Protein A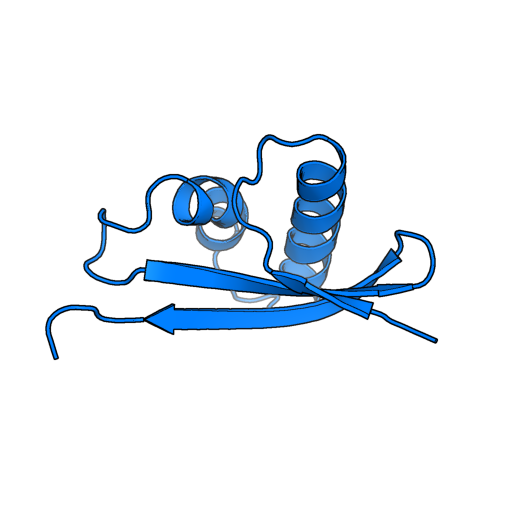F-A0A955WW10-F1 (afdb_monomer_lite)

Radius of gyration: 12.49 Å; chains: 1; bounding box: 31×23×33 Å

Foldseek 3Di:
DKDKDKQQACPPPLNVLQLVLVLVVCCVVCVPDDNVVSVCVNVCSVPVPPPQWNWIKMFIDDPSHTPDIDIDTHRPPD

Structure (mmCIF, N/CA/C/O backbone):
data_AF-A0A955WW10-F1
#
_entry.id   AF-A0A955WW10-F1
#
loop_
_atom_site.group_PDB
_atom_site.id
_atom_site.type_symbol
_atom_site.label_atom_id
_atom_site.label_alt_id
_atom_site.label_comp_id
_atom_site.label_asym_id
_atom_site.label_entity_id
_atom_site.label_seq_id
_atom_site.pdbx_PDB_ins_code
_atom_site.Cartn_x
_ato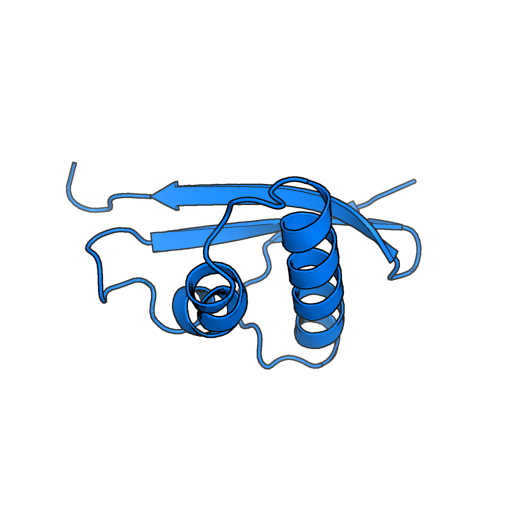m_site.Cartn_y
_atom_site.Cartn_z
_atom_site.occupancy
_atom_site.B_iso_or_equiv
_atom_site.auth_seq_id
_atom_site.auth_comp_id
_atom_site.auth_asym_id
_atom_site.auth_atom_id
_atom_site.pdbx_PDB_model_num
ATOM 1 N N . MET A 1 1 ? 16.353 -12.256 -6.355 1.00 86.50 1 MET A N 1
ATOM 2 C CA . MET A 1 1 ? 16.203 -11.825 -4.954 1.00 86.50 1 MET A CA 1
ATOM 3 C C . MET A 1 1 ? 15.248 -10.646 -4.914 1.00 86.50 1 MET A C 1
ATOM 5 O O . MET A 1 1 ? 15.386 -9.762 -5.756 1.00 86.50 1 MET A O 1
ATOM 9 N N . PHE A 1 2 ? 14.264 -10.677 -4.022 1.00 91.25 2 PHE A N 1
ATOM 10 C CA . PHE A 1 2 ? 13.360 -9.557 -3.762 1.00 91.25 2 PHE A CA 1
ATOM 11 C C . PHE A 1 2 ? 13.608 -9.043 -2.341 1.00 91.25 2 PHE A C 1
ATOM 13 O O . PHE A 1 2 ? 14.129 -9.780 -1.504 1.00 91.25 2 PHE A O 1
ATOM 20 N N . ARG A 1 3 ? 13.281 -7.778 -2.083 1.00 92.00 3 ARG A N 1
ATOM 21 C CA . ARG A 1 3 ? 13.400 -7.147 -0.765 1.00 92.00 3 ARG A CA 1
ATOM 22 C C . ARG A 1 3 ? 12.017 -6.749 -0.283 1.00 92.00 3 ARG A C 1
ATOM 24 O O . ARG A 1 3 ? 11.300 -6.080 -1.018 1.00 92.00 3 ARG A O 1
ATOM 31 N N . ILE A 1 4 ? 11.677 -7.105 0.951 1.00 94.12 4 ILE A N 1
ATOM 32 C CA . ILE A 1 4 ? 10.503 -6.555 1.630 1.00 94.12 4 ILE A CA 1
ATOM 33 C C . ILE A 1 4 ? 10.942 -5.300 2.377 1.00 94.12 4 ILE A C 1
ATOM 35 O O . ILE A 1 4 ? 11.942 -5.320 3.096 1.00 94.12 4 ILE A O 1
ATOM 39 N N . ARG A 1 5 ? 10.218 -4.199 2.200 1.00 91.44 5 ARG A N 1
ATOM 40 C CA . ARG A 1 5 ? 10.444 -2.960 2.949 1.00 91.44 5 ARG A CA 1
ATOM 41 C C . ARG A 1 5 ? 9.122 -2.327 3.346 1.00 91.44 5 ARG A C 1
ATOM 43 O O . ARG A 1 5 ? 8.139 -2.424 2.616 1.00 91.44 5 ARG A O 1
ATOM 50 N N . ARG A 1 6 ? 9.128 -1.627 4.474 1.00 90.06 6 ARG A N 1
ATOM 51 C CA . ARG A 1 6 ? 8.010 -0.779 4.885 1.00 90.06 6 ARG A CA 1
ATOM 52 C C . ARG A 1 6 ? 8.066 0.554 4.134 1.00 90.06 6 ARG A C 1
ATOM 54 O O . ARG A 1 6 ? 9.131 1.160 4.021 1.00 90.06 6 ARG A O 1
ATOM 61 N N . VAL A 1 7 ? 6.923 1.025 3.657 1.00 88.06 7 VAL A N 1
ATOM 62 C CA . VAL A 1 7 ? 6.726 2.371 3.109 1.00 88.06 7 VAL A CA 1
ATOM 6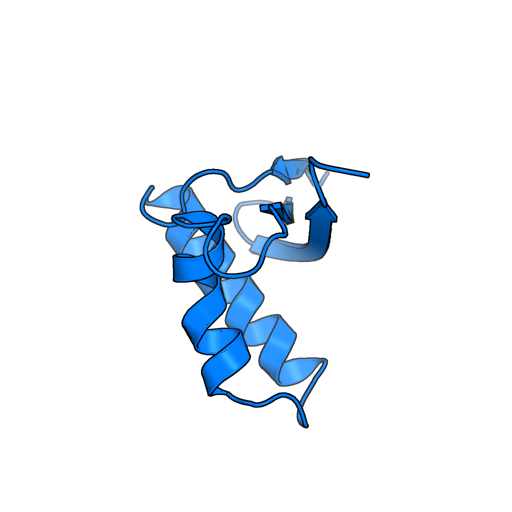3 C C . VAL A 1 7 ? 6.287 3.268 4.265 1.00 88.06 7 VAL A C 1
ATOM 65 O O . VAL A 1 7 ? 5.243 3.024 4.859 1.00 88.06 7 VAL A O 1
ATOM 68 N N . HIS A 1 8 ? 7.130 4.231 4.650 1.00 74.81 8 HIS A N 1
ATOM 69 C CA . HIS A 1 8 ? 6.839 5.149 5.762 1.00 74.81 8 HIS A CA 1
ATOM 70 C C . HIS A 1 8 ? 6.081 6.376 5.250 1.00 74.81 8 HIS A C 1
ATOM 72 O O . HIS A 1 8 ? 4.915 6.549 5.565 1.00 74.81 8 HIS A O 1
ATOM 78 N N . GLU A 1 9 ? 6.708 7.168 4.380 1.00 74.75 9 GLU A N 1
ATOM 79 C CA . GLU A 1 9 ? 6.099 8.366 3.797 1.00 74.75 9 GLU A CA 1
ATOM 80 C C . GLU A 1 9 ? 5.909 8.189 2.293 1.00 74.75 9 GLU A C 1
ATOM 82 O O . GLU A 1 9 ? 6.878 7.977 1.557 1.00 74.75 9 GLU A O 1
ATOM 87 N N . ALA A 1 10 ? 4.674 8.306 1.807 1.00 72.12 10 ALA A N 1
ATOM 88 C CA . ALA A 1 10 ? 4.362 8.152 0.383 1.00 72.12 10 ALA A CA 1
ATOM 89 C C . ALA A 1 10 ? 4.985 9.248 -0.514 1.00 72.12 10 ALA A C 1
ATOM 91 O O . ALA A 1 10 ? 5.048 9.082 -1.729 1.00 72.12 10 ALA A O 1
ATOM 92 N N . GLN A 1 11 ? 5.453 10.355 0.073 1.00 72.44 11 GLN A N 1
ATOM 93 C CA . GLN A 1 11 ? 5.965 11.536 -0.636 1.00 72.44 11 GLN A CA 1
ATOM 94 C C . GLN A 1 11 ? 7.414 11.382 -1.124 1.00 72.44 11 GLN A C 1
ATOM 96 O O . GLN A 1 11 ? 7.816 12.049 -2.077 1.00 72.44 11 GLN A O 1
ATOM 101 N N . LEU A 1 12 ? 8.204 10.487 -0.518 1.00 78.88 12 LEU A N 1
ATOM 102 C CA . LEU A 1 12 ? 9.566 10.207 -0.977 1.00 78.88 12 LEU A CA 1
ATOM 103 C C . LEU A 1 12 ? 9.522 9.585 -2.381 1.00 78.88 12 LEU A C 1
ATOM 105 O O . LEU A 1 12 ? 8.748 8.660 -2.621 1.00 78.88 12 LEU A O 1
ATOM 109 N N . ALA A 1 13 ? 10.376 10.038 -3.303 1.00 74.69 13 ALA A N 1
ATOM 110 C CA . ALA A 1 13 ? 10.305 9.655 -4.721 1.00 74.69 13 ALA A CA 1
ATOM 111 C C . ALA A 1 13 ? 10.276 8.128 -4.961 1.00 74.69 13 ALA A C 1
ATOM 113 O O . ALA A 1 13 ? 9.468 7.634 -5.747 1.00 74.69 13 ALA A O 1
ATOM 114 N N . GLY A 1 14 ? 11.095 7.359 -4.230 1.00 77.38 14 GLY A N 1
ATOM 115 C CA . GLY A 1 14 ? 11.098 5.891 -4.309 1.00 77.38 14 GLY A CA 1
ATOM 116 C C . GLY A 1 14 ? 9.864 5.218 -3.689 1.00 77.38 14 GLY A C 1
ATOM 117 O O . GLY A 1 14 ? 9.526 4.091 -4.041 1.00 77.38 14 GLY A O 1
ATOM 118 N N . ASN A 1 15 ? 9.165 5.898 -2.782 1.00 84.81 15 ASN A N 1
ATOM 119 C CA . ASN A 1 15 ? 7.922 5.415 -2.184 1.00 84.81 15 ASN A CA 1
ATOM 120 C C . ASN A 1 15 ? 6.722 5.730 -3.070 1.00 84.81 15 ASN A C 1
ATOM 122 O O . ASN A 1 15 ? 5.862 4.870 -3.215 1.00 84.81 15 ASN A O 1
ATOM 126 N N . ARG A 1 16 ? 6.698 6.900 -3.716 1.00 87.12 16 ARG A N 1
ATOM 127 C CA . ARG A 1 16 ? 5.618 7.300 -4.623 1.00 87.12 16 ARG A CA 1
ATOM 128 C C . ARG A 1 16 ? 5.399 6.281 -5.739 1.00 87.12 16 ARG A C 1
ATOM 130 O O . ARG A 1 16 ? 4.286 5.799 -5.902 1.00 87.12 16 ARG A O 1
ATOM 137 N N . SER A 1 17 ? 6.471 5.875 -6.427 1.00 90.12 17 SER A N 1
ATOM 138 C CA . SER A 1 17 ? 6.374 4.863 -7.490 1.00 90.12 17 SER A CA 1
ATOM 139 C C . SER A 1 17 ? 5.890 3.504 -6.970 1.00 90.12 17 SER A C 1
ATOM 141 O O . SER A 1 17 ? 5.123 2.817 -7.642 1.00 90.12 17 SER A O 1
ATOM 143 N N . ALA A 1 18 ? 6.301 3.113 -5.761 1.00 91.38 18 ALA A N 1
ATOM 144 C CA . ALA A 1 18 ? 5.836 1.871 -5.154 1.00 91.38 18 ALA A CA 1
ATOM 145 C C . ALA A 1 18 ? 4.345 1.947 -4.788 1.00 91.38 18 ALA A C 1
ATOM 147 O O . ALA A 1 18 ? 3.608 0.995 -5.019 1.00 91.38 18 ALA A O 1
ATOM 148 N N . VAL A 1 19 ? 3.886 3.087 -4.266 1.00 91.50 19 VAL A N 1
ATOM 149 C CA . VAL A 1 19 ? 2.478 3.322 -3.920 1.00 91.50 19 VAL A CA 1
ATOM 150 C C . VAL A 1 19 ? 1.595 3.337 -5.170 1.00 91.50 19 VAL A C 1
ATOM 152 O O . VAL A 1 19 ? 0.540 2.713 -5.156 1.00 91.50 19 VAL A O 1
ATOM 155 N N . GLU A 1 20 ? 2.036 3.953 -6.268 1.00 92.31 20 GLU A N 1
ATOM 156 C CA . GLU A 1 20 ? 1.324 3.923 -7.556 1.00 92.31 20 GLU A CA 1
ATOM 157 C C . GLU A 1 20 ? 1.159 2.483 -8.079 1.00 92.31 20 GLU A C 1
ATOM 159 O O . GLU A 1 20 ? 0.063 2.085 -8.482 1.00 92.31 20 GLU A O 1
ATOM 164 N N . GLN A 1 21 ? 2.217 1.665 -8.004 1.00 94.06 21 GLN A N 1
ATOM 165 C CA . GLN A 1 21 ? 2.160 0.242 -8.369 1.00 94.06 21 GLN A CA 1
ATOM 166 C C . GLN A 1 21 ? 1.223 -0.554 -7.449 1.00 94.06 21 GLN A C 1
ATOM 168 O O . GLN A 1 21 ? 0.471 -1.407 -7.919 1.00 94.06 21 GLN A O 1
ATOM 173 N N . VAL A 1 22 ? 1.225 -0.260 -6.145 1.00 93.00 22 VAL A N 1
ATOM 174 C CA . VAL A 1 22 ? 0.295 -0.867 -5.183 1.00 93.00 22 VAL A CA 1
ATOM 175 C C . VAL A 1 22 ? -1.151 -0.496 -5.508 1.00 93.00 22 VAL A C 1
ATOM 177 O O . VAL A 1 22 ? -2.004 -1.377 -5.521 1.00 93.00 22 VAL A O 1
ATOM 180 N N . GLN A 1 23 ? -1.446 0.768 -5.819 1.00 92.69 23 GLN A N 1
ATOM 181 C CA . GLN A 1 23 ? -2.796 1.190 -6.204 1.00 92.69 23 GLN A CA 1
ATOM 182 C C . GLN A 1 23 ? -3.277 0.466 -7.466 1.00 92.69 23 GLN A C 1
ATOM 184 O O . GLN A 1 23 ? -4.434 0.057 -7.528 1.00 92.69 23 GLN A O 1
ATOM 189 N N . ALA A 1 24 ? -2.402 0.271 -8.458 1.00 93.88 24 ALA A N 1
ATOM 190 C CA . ALA A 1 24 ? -2.723 -0.517 -9.646 1.00 93.88 24 ALA A CA 1
ATOM 191 C C . ALA A 1 24 ? -3.049 -1.980 -9.294 1.00 93.88 24 ALA A C 1
ATOM 193 O O . ALA A 1 24 ? -4.102 -2.474 -9.690 1.00 93.88 24 ALA A O 1
ATOM 194 N N . MET A 1 25 ? -2.214 -2.633 -8.476 1.00 93.25 25 MET A N 1
ATOM 195 C CA . MET A 1 25 ? -2.464 -4.005 -8.010 1.00 93.25 25 MET A CA 1
ATOM 196 C C . MET A 1 25 ? -3.762 -4.134 -7.216 1.00 93.25 25 MET A C 1
ATOM 198 O O . MET A 1 25 ? -4.508 -5.084 -7.416 1.00 93.25 25 MET A O 1
ATOM 202 N N . LEU A 1 26 ? -4.063 -3.184 -6.328 1.00 90.81 26 LEU A N 1
ATOM 203 C CA . LEU A 1 26 ? -5.299 -3.210 -5.548 1.00 90.81 26 LEU A CA 1
ATOM 204 C C . LEU A 1 26 ? -6.540 -3.108 -6.440 1.00 90.81 26 LEU A C 1
ATOM 206 O O . LEU A 1 26 ? -7.519 -3.796 -6.171 1.00 90.81 26 LEU A O 1
ATOM 210 N N . ARG A 1 27 ? -6.500 -2.304 -7.513 1.00 92.12 27 ARG A N 1
ATOM 211 C CA . ARG A 1 27 ? -7.609 -2.210 -8.482 1.00 92.12 27 ARG A CA 1
ATOM 212 C C . ARG A 1 27 ? -7.803 -3.506 -9.270 1.00 92.12 27 ARG A C 1
ATOM 214 O O . ARG A 1 27 ? -8.934 -3.844 -9.595 1.00 92.12 27 ARG A O 1
ATOM 221 N N . GLU A 1 28 ? -6.718 -4.215 -9.569 1.00 92.19 28 GLU A N 1
ATOM 222 C CA . GLU A 1 28 ? -6.760 -5.496 -10.280 1.00 92.19 28 GLU A CA 1
ATOM 223 C C . GLU A 1 28 ? -7.259 -6.637 -9.380 1.00 92.19 28 GLU A C 1
ATOM 225 O O . GLU A 1 28 ? -8.140 -7.398 -9.772 1.00 92.19 28 GLU A O 1
ATOM 230 N N . VAL A 1 29 ? -6.732 -6.735 -8.155 1.00 90.50 29 VAL A N 1
ATOM 231 C CA . VAL A 1 29 ? -7.061 -7.807 -7.198 1.00 90.50 29 VAL A CA 1
ATOM 232 C C . VAL A 1 29 ? -8.438 -7.601 -6.562 1.00 90.50 29 VAL A C 1
ATOM 234 O O . VAL A 1 29 ? -9.151 -8.572 -6.311 1.00 90.50 29 VAL A O 1
ATOM 237 N N . PHE A 1 30 ? -8.836 -6.350 -6.320 1.00 88.94 30 PHE A N 1
ATOM 238 C CA . PHE A 1 30 ? -10.120 -5.992 -5.717 1.00 88.94 30 PHE A CA 1
ATOM 239 C C . PHE A 1 30 ? -10.948 -5.108 -6.661 1.00 88.94 30 PHE A C 1
ATOM 241 O O . PHE A 1 30 ? -11.172 -3.932 -6.371 1.00 88.94 30 PHE A O 1
ATOM 248 N N . PRO A 1 31 ? -11.480 -5.659 -7.766 1.00 88.06 31 PRO A N 1
ATOM 249 C CA . PRO A 1 31 ? -12.229 -4.880 -8.756 1.00 88.06 31 PRO A CA 1
ATOM 250 C C . PRO A 1 31 ? -13.522 -4.258 -8.200 1.00 88.06 31 PRO A C 1
ATOM 252 O O . PRO A 1 31 ? -14.060 -3.322 -8.784 1.00 88.06 31 PRO A O 1
ATOM 255 N N . LEU A 1 32 ? -14.025 -4.769 -7.070 1.00 91.50 32 LEU A N 1
ATOM 256 C CA . LEU A 1 32 ? -15.214 -4.261 -6.379 1.00 91.50 32 LEU A CA 1
ATOM 257 C C . LEU A 1 32 ? -14.891 -3.265 -5.254 1.00 91.50 32 LEU A C 1
ATOM 259 O O . LEU A 1 32 ? -15.812 -2.720 -4.643 1.00 91.50 32 LEU A O 1
ATOM 263 N N . ALA A 1 33 ? -13.611 -3.033 -4.946 1.00 85.50 33 ALA A N 1
ATOM 264 C CA . ALA A 1 33 ? -13.227 -2.026 -3.966 1.00 85.50 33 ALA A CA 1
ATOM 265 C C . ALA A 1 33 ? -13.564 -0.626 -4.491 1.00 85.50 33 ALA A C 1
ATOM 267 O O . ALA A 1 33 ? -13.457 -0.338 -5.687 1.00 85.50 33 ALA A O 1
ATOM 268 N N . ARG A 1 34 ? -13.958 0.282 -3.594 1.00 86.00 34 ARG A N 1
ATOM 269 C CA . ARG A 1 34 ? -14.266 1.654 -4.001 1.00 86.00 34 ARG A CA 1
ATOM 270 C C . ARG A 1 34 ? -12.968 2.321 -4.437 1.00 86.00 34 ARG A C 1
ATOM 272 O O . ARG A 1 34 ? -12.031 2.404 -3.649 1.00 86.00 34 ARG A O 1
ATOM 279 N N . ALA A 1 35 ? -12.936 2.865 -5.654 1.00 86.38 35 ALA A N 1
ATOM 280 C CA . ALA A 1 35 ? -11.761 3.569 -6.179 1.00 86.38 35 ALA A CA 1
ATOM 281 C C . ALA A 1 35 ? -11.234 4.627 -5.193 1.00 86.38 35 ALA A C 1
ATOM 283 O O . ALA A 1 35 ? -10.037 4.693 -4.942 1.00 86.38 35 ALA A O 1
ATOM 284 N N . LYS A 1 36 ? -12.152 5.339 -4.525 1.00 86.62 36 LYS A N 1
ATOM 285 C CA . LYS A 1 36 ? -11.840 6.314 -3.477 1.00 86.62 36 LYS A CA 1
ATOM 286 C C . LYS A 1 36 ? -10.993 5.739 -2.331 1.00 86.62 36 LYS A C 1
ATOM 288 O O . LYS A 1 36 ? -10.095 6.419 -1.858 1.00 86.62 36 LYS A O 1
ATOM 293 N N . GLU A 1 37 ? -11.236 4.504 -1.893 1.00 83.25 37 GLU A N 1
ATOM 294 C CA . GLU A 1 37 ? -10.449 3.880 -0.815 1.00 83.25 37 GLU A CA 1
ATOM 295 C C . GLU A 1 37 ? -9.013 3.589 -1.258 1.00 83.25 37 GLU A C 1
ATOM 297 O O . GLU A 1 37 ? -8.074 3.768 -0.484 1.00 83.25 37 GLU A O 1
ATOM 302 N N . ILE A 1 38 ? -8.838 3.187 -2.519 1.00 87.81 38 ILE A N 1
ATOM 303 C CA . ILE A 1 38 ? -7.523 2.947 -3.120 1.00 87.81 38 ILE A CA 1
ATOM 304 C C . ILE A 1 38 ? -6.789 4.278 -3.340 1.00 87.81 38 ILE A C 1
ATOM 306 O O . ILE A 1 38 ? -5.587 4.378 -3.088 1.00 87.81 38 ILE A O 1
ATOM 310 N N . ASP A 1 39 ? -7.506 5.314 -3.771 1.00 89.44 39 ASP A N 1
ATOM 311 C CA . ASP A 1 39 ? -6.962 6.654 -4.004 1.00 89.44 39 ASP A CA 1
ATOM 312 C C . ASP A 1 39 ? -6.536 7.343 -2.696 1.00 89.44 39 ASP A C 1
ATOM 314 O O . ASP A 1 39 ? -5.565 8.096 -2.688 1.00 89.44 39 ASP A O 1
ATOM 318 N N . GLU A 1 40 ? -7.210 7.047 -1.580 1.00 87.00 40 GLU A N 1
ATOM 319 C CA . GLU A 1 40 ? -6.891 7.564 -0.241 1.00 87.00 40 GLU A CA 1
ATOM 320 C C . GLU A 1 40 ? -5.663 6.901 0.406 1.00 87.00 40 GLU A C 1
ATOM 322 O O . GLU A 1 40 ? -5.109 7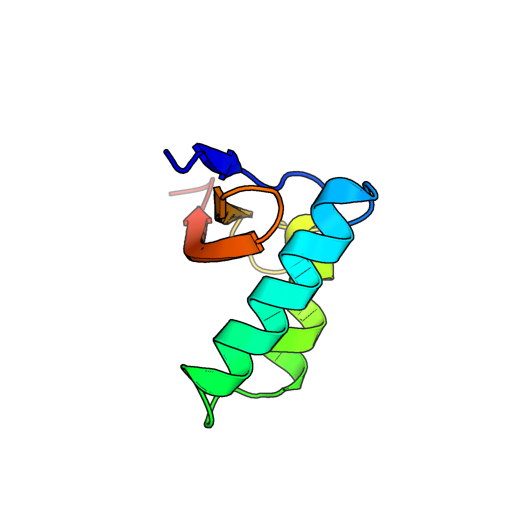.454 1.361 1.00 87.00 40 GLU A O 1
ATOM 327 N N . LEU A 1 41 ? -5.199 5.755 -0.108 1.00 85.50 41 LEU A N 1
ATOM 328 C CA . LEU A 1 41 ? -4.073 4.991 0.447 1.00 85.50 41 LEU A CA 1
ATOM 329 C C . LEU A 1 41 ? -2.820 5.842 0.753 1.00 85.50 41 LEU A C 1
ATOM 331 O O . LEU A 1 41 ? -2.295 5.730 1.862 1.00 85.50 41 LEU A O 1
ATOM 335 N N . PRO A 1 42 ? -2.328 6.723 -0.146 1.00 84.50 42 PRO A N 1
ATOM 336 C CA . PRO A 1 42 ? -1.153 7.545 0.139 1.00 84.50 42 PRO A CA 1
ATOM 337 C C . PRO A 1 42 ? -1.380 8.490 1.326 1.00 84.50 42 PRO A C 1
ATOM 339 O O . PRO A 1 42 ? -0.458 8.737 2.100 1.00 84.50 42 PRO A O 1
ATOM 342 N N . GLY A 1 43 ? -2.606 8.998 1.487 1.00 81.12 43 GLY A N 1
ATOM 343 C CA . GLY A 1 43 ? -2.989 9.862 2.602 1.00 81.12 43 GLY A CA 1
ATOM 344 C C . GLY A 1 43 ? -3.059 9.109 3.931 1.00 81.12 43 GLY A C 1
ATOM 345 O O . GLY A 1 43 ? -2.614 9.637 4.946 1.00 81.12 43 GLY A O 1
ATOM 346 N N . GLN A 1 44 ? -3.527 7.857 3.921 1.00 77.50 44 GLN A N 1
ATOM 347 C CA . GLN A 1 44 ? -3.571 6.995 5.113 1.00 77.50 44 GLN A CA 1
ATOM 348 C C . GLN A 1 44 ? -2.172 6.637 5.638 1.00 77.50 44 GLN A C 1
ATOM 350 O O . GLN A 1 44 ? -1.999 6.442 6.838 1.00 77.50 44 GLN A O 1
ATOM 355 N N . LEU A 1 45 ? -1.164 6.601 4.758 1.00 75.31 45 LEU A N 1
ATOM 356 C CA . LEU A 1 45 ? 0.237 6.408 5.149 1.00 75.31 45 LEU A CA 1
ATOM 357 C C . LEU A 1 45 ? 0.847 7.640 5.825 1.00 75.31 45 LEU A C 1
ATOM 359 O O . LEU A 1 45 ? 1.757 7.500 6.633 1.00 75.31 45 LEU A O 1
ATOM 363 N N . VAL A 1 46 ? 0.356 8.839 5.497 1.00 71.38 46 VAL A N 1
ATOM 364 C CA . VAL A 1 46 ? 0.832 10.104 6.080 1.00 71.38 46 VAL A CA 1
ATOM 365 C C . VAL A 1 46 ? 0.079 10.442 7.367 1.00 71.38 46 VAL A C 1
ATOM 367 O O . VAL A 1 46 ? 0.682 10.929 8.318 1.00 71.38 46 VAL A O 1
ATOM 370 N N . ASN A 1 47 ? -1.230 10.183 7.416 1.00 64.06 47 ASN A N 1
ATOM 371 C CA . ASN A 1 47 ? -2.075 10.498 8.564 1.00 64.06 47 ASN A CA 1
ATOM 372 C C . ASN A 1 47 ? -2.874 9.273 9.020 1.00 64.06 47 ASN A C 1
ATOM 374 O O . ASN A 1 47 ? -4.050 9.093 8.697 1.00 64.06 47 ASN A O 1
ATOM 378 N N . ALA A 1 48 ? -2.202 8.431 9.797 1.00 57.78 48 ALA A N 1
ATOM 379 C CA . ALA A 1 48 ? -2.728 7.162 10.274 1.00 57.78 48 ALA A CA 1
ATOM 380 C C . ALA A 1 48 ? -3.733 7.310 11.446 1.00 57.78 48 ALA A C 1
ATOM 382 O O . ALA A 1 48 ? -4.358 6.346 11.857 1.00 57.78 48 ALA A O 1
ATOM 383 N N . LEU A 1 49 ? -3.926 8.515 11.995 1.00 55.25 49 LEU A N 1
ATOM 384 C CA . LEU A 1 49 ? -4.750 8.740 13.194 1.00 55.25 49 LEU A CA 1
ATOM 385 C C . LEU A 1 49 ? -6.208 9.125 12.901 1.00 55.25 49 LEU A C 1
ATOM 387 O O . LEU A 1 49 ? -7.026 9.144 13.813 1.00 55.25 49 LEU A O 1
ATOM 391 N N . GLY A 1 50 ? -6.578 9.369 11.639 1.00 56.41 50 GLY A N 1
ATOM 392 C CA . GLY A 1 50 ? -7.945 9.779 11.287 1.00 56.41 50 GLY A CA 1
ATOM 393 C C . GLY A 1 50 ? -9.026 8.707 11.500 1.00 56.41 50 GLY A C 1
ATOM 394 O O . GLY A 1 50 ? -10.209 9.035 11.463 1.00 56.41 50 GLY A O 1
ATOM 395 N N . LYS A 1 51 ? -8.642 7.436 11.697 1.00 57.88 51 LYS A N 1
ATOM 396 C CA . LYS A 1 51 ? -9.569 6.295 11.842 1.00 57.88 51 LYS A CA 1
ATOM 397 C C . LYS A 1 51 ? -9.276 5.380 13.045 1.00 57.88 51 LYS A C 1
ATOM 399 O O . LYS A 1 51 ? -9.831 4.293 13.093 1.00 57.88 51 LYS A O 1
ATOM 404 N N . GLY A 1 52 ? -8.396 5.774 13.972 1.00 64.75 52 GLY A N 1
ATOM 405 C CA . GLY A 1 52 ? -8.001 4.944 15.128 1.00 64.75 52 GLY A CA 1
ATOM 406 C C . GLY A 1 52 ? -6.981 3.830 14.829 1.00 64.75 52 GLY A C 1
ATOM 407 O O . GLY A 1 52 ? -6.452 3.229 15.755 1.00 64.75 52 GLY A O 1
ATOM 408 N N . PHE A 1 53 ? -6.630 3.598 13.556 1.00 70.12 53 PHE A N 1
ATOM 409 C CA . PHE A 1 53 ? -5.687 2.552 13.144 1.00 70.12 53 PHE A CA 1
ATOM 410 C C . PHE A 1 53 ? -4.485 3.109 12.385 1.00 70.12 53 PHE A C 1
ATOM 412 O O . PHE A 1 53 ? -4.625 3.699 11.314 1.00 70.12 53 PHE A O 1
ATOM 419 N N . GLN A 1 54 ? -3.283 2.796 12.859 1.00 77.69 54 GLN A N 1
ATOM 420 C CA . GLN A 1 54 ? -2.048 3.067 12.145 1.00 77.69 54 GLN A CA 1
ATOM 421 C C . GLN A 1 54 ? -1.900 2.134 10.936 1.00 77.69 54 GLN A C 1
ATOM 423 O O . GLN A 1 54 ? -1.671 0.932 11.084 1.00 77.69 54 GLN A O 1
ATOM 428 N N . THR A 1 55 ? -2.015 2.687 9.726 1.00 81.75 55 THR A N 1
ATOM 429 C CA . THR A 1 55 ? -1.825 1.935 8.479 1.00 81.75 55 THR A CA 1
ATOM 430 C C . THR A 1 55 ? -0.338 1.755 8.176 1.00 81.75 55 THR A C 1
ATOM 432 O O . THR A 1 55 ? 0.415 2.720 8.049 1.00 81.75 55 THR A O 1
ATOM 435 N N . LEU A 1 56 ? 0.091 0.504 8.023 1.00 87.00 56 LEU A N 1
ATOM 436 C CA . LEU A 1 56 ? 1.454 0.109 7.683 1.00 87.00 56 LEU A CA 1
ATOM 437 C C . LEU A 1 56 ? 1.449 -0.594 6.326 1.00 87.00 56 LEU A C 1
ATOM 439 O O . LEU A 1 56 ? 0.821 -1.639 6.166 1.00 87.00 56 LEU A O 1
ATOM 443 N N . LEU A 1 57 ? 2.187 -0.051 5.359 1.00 90.25 57 LEU A N 1
ATOM 444 C CA . LEU A 1 57 ? 2.346 -0.657 4.039 1.00 90.25 57 LEU A CA 1
ATOM 445 C C . LEU A 1 57 ? 3.715 -1.326 3.916 1.00 90.25 57 LEU A C 1
ATOM 447 O O . LEU A 1 57 ? 4.751 -0.681 4.088 1.00 90.25 57 LEU A O 1
ATOM 451 N N . TYR A 1 58 ? 3.718 -2.604 3.556 1.00 92.69 58 TYR A N 1
ATOM 452 C CA . TYR A 1 58 ? 4.908 -3.357 3.182 1.00 92.69 58 TYR A CA 1
ATOM 453 C C . TYR A 1 58 ? 4.846 -3.718 1.704 1.00 92.69 58 TYR A C 1
ATOM 455 O O . TYR A 1 58 ? 3.833 -4.215 1.215 1.00 92.69 58 TYR A O 1
ATOM 463 N N . VAL A 1 59 ? 5.954 -3.495 1.002 1.00 94.38 59 VAL A N 1
ATOM 464 C CA . VAL A 1 59 ? 6.101 -3.839 -0.414 1.00 94.38 59 VAL A CA 1
ATOM 465 C C . VAL A 1 59 ? 7.233 -4.839 -0.585 1.00 94.38 59 VAL A C 1
ATOM 467 O O . VAL A 1 59 ? 8.322 -4.663 -0.031 1.00 94.38 59 VAL A O 1
ATOM 470 N N . ALA A 1 60 ? 6.970 -5.897 -1.346 1.00 95.50 60 ALA A N 1
ATOM 471 C CA . ALA A 1 60 ? 7.990 -6.795 -1.860 1.00 95.50 60 ALA A CA 1
ATOM 472 C C . ALA A 1 60 ? 8.444 -6.266 -3.221 1.00 95.50 60 ALA A C 1
ATOM 474 O O . ALA A 1 60 ? 7.635 -6.146 -4.137 1.00 95.50 60 ALA A O 1
ATOM 475 N N . GLU A 1 61 ? 9.728 -5.947 -3.364 1.00 92.94 61 GLU A N 1
ATOM 476 C CA . GLU A 1 61 ? 10.270 -5.318 -4.569 1.00 92.94 61 GLU A CA 1
ATOM 477 C C . GLU A 1 61 ? 11.427 -6.104 -5.181 1.00 92.94 61 GLU A C 1
ATOM 479 O O . GLU A 1 61 ? 12.320 -6.597 -4.485 1.00 92.94 61 GLU A O 1
ATOM 484 N N . ARG A 1 62 ? 11.470 -6.140 -6.513 1.00 94.44 62 ARG A N 1
ATOM 485 C CA . ARG A 1 62 ? 12.592 -6.643 -7.310 1.00 94.44 62 ARG A CA 1
ATOM 486 C C . ARG A 1 62 ? 12.965 -5.589 -8.350 1.00 94.44 62 ARG A C 1
ATOM 488 O O . ARG A 1 62 ? 12.189 -5.330 -9.255 1.00 94.44 62 ARG A O 1
ATOM 495 N N . ARG A 1 63 ? 14.162 -4.993 -8.247 1.00 88.00 63 ARG A N 1
ATOM 496 C CA . ARG A 1 63 ? 14.643 -3.948 -9.184 1.00 88.00 63 ARG A CA 1
ATOM 497 C C . ARG A 1 63 ? 13.616 -2.815 -9.409 1.00 88.00 63 ARG A C 1
ATOM 499 O O . ARG A 1 63 ? 13.361 -2.446 -10.546 1.00 88.00 63 ARG A O 1
ATOM 506 N N . HIS A 1 64 ? 13.028 -2.290 -8.329 1.00 82.94 64 HIS A N 1
ATOM 507 C CA . HIS A 1 64 ? 11.988 -1.237 -8.331 1.00 82.94 64 HIS A CA 1
ATOM 508 C C . HIS A 1 64 ? 10.591 -1.647 -8.825 1.00 82.94 64 HIS A C 1
ATOM 510 O O . HIS A 1 64 ? 9.668 -0.836 -8.778 1.00 82.94 64 HIS A O 1
ATOM 516 N N . GLN A 1 65 ? 10.409 -2.902 -9.229 1.00 91.94 65 GLN A N 1
ATOM 517 C CA . GLN A 1 65 ? 9.092 -3.466 -9.489 1.00 91.94 65 GLN A CA 1
ATOM 518 C C . GLN A 1 65 ? 8.514 -4.029 -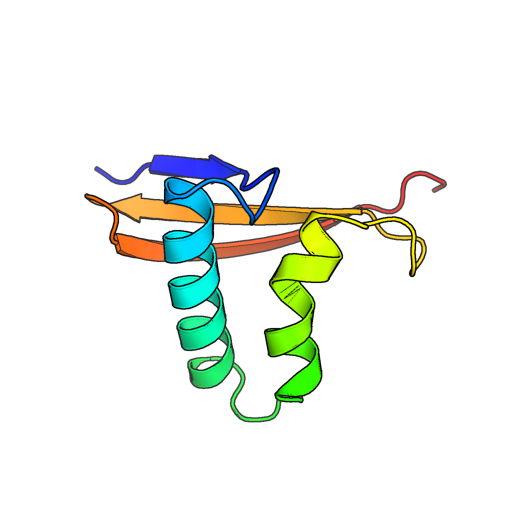8.194 1.00 91.94 65 GLN A C 1
ATOM 520 O O . GLN A 1 65 ? 9.139 -4.890 -7.565 1.00 91.94 65 GLN A O 1
ATOM 525 N N . VAL A 1 66 ? 7.329 -3.570 -7.806 1.00 94.25 66 VAL A N 1
ATOM 526 C CA . VAL A 1 66 ? 6.558 -4.177 -6.722 1.00 94.25 66 VAL A CA 1
ATOM 527 C C . VAL A 1 66 ? 5.973 -5.489 -7.249 1.00 94.25 66 VAL A C 1
ATOM 529 O O . VAL A 1 66 ? 5.368 -5.532 -8.315 1.00 94.25 66 VAL A O 1
ATOM 532 N N . ILE A 1 67 ? 6.201 -6.575 -6.517 1.00 94.62 67 ILE A N 1
ATOM 533 C CA . ILE A 1 67 ? 5.735 -7.932 -6.850 1.00 94.62 67 ILE A CA 1
ATOM 534 C C . ILE A 1 67 ? 4.777 -8.493 -5.794 1.00 94.62 67 ILE A C 1
ATOM 536 O O . ILE A 1 67 ? 4.325 -9.628 -5.901 1.00 94.62 67 ILE A O 1
ATOM 540 N N . GLY A 1 68 ? 4.514 -7.723 -4.741 1.00 93.19 68 GLY A N 1
ATOM 541 C CA . GLY A 1 68 ? 3.622 -8.107 -3.662 1.00 93.19 68 GLY A CA 1
ATOM 542 C C . GLY A 1 68 ? 3.451 -6.977 -2.661 1.00 93.19 68 GLY A C 1
ATOM 543 O O . GLY A 1 68 ? 4.327 -6.119 -2.509 1.00 93.19 68 GLY A O 1
ATOM 544 N N . VAL A 1 69 ? 2.315 -6.997 -1.975 1.00 93.56 69 VAL A N 1
ATOM 545 C CA . VAL A 1 69 ? 1.921 -5.975 -1.013 1.00 93.56 69 VAL A CA 1
ATOM 546 C C . VAL A 1 69 ? 1.289 -6.613 0.218 1.00 93.56 69 VAL A C 1
ATOM 548 O O . VAL A 1 69 ? 0.558 -7.594 0.107 1.00 93.56 69 VAL A O 1
ATOM 551 N N . ALA A 1 70 ? 1.561 -6.039 1.386 1.00 92.06 70 ALA A N 1
ATOM 552 C CA . ALA A 1 70 ? 0.833 -6.317 2.614 1.00 92.06 70 ALA A CA 1
ATOM 553 C C . ALA A 1 70 ? 0.442 -5.000 3.295 1.00 92.06 70 ALA A C 1
ATOM 555 O O . ALA A 1 70 ? 1.266 -4.090 3.426 1.00 92.06 70 ALA A O 1
ATOM 556 N N . LEU A 1 71 ? -0.817 -4.918 3.725 1.00 88.50 71 LEU A N 1
ATOM 557 C CA . LEU A 1 71 ? -1.358 -3.819 4.517 1.00 88.50 71 LEU A CA 1
ATOM 558 C C . LEU A 1 71 ? -1.649 -4.323 5.927 1.00 88.50 71 LEU A C 1
ATOM 560 O O . LEU A 1 71 ? -2.334 -5.330 6.096 1.00 88.50 71 LEU A O 1
ATOM 564 N N . LEU A 1 72 ? -1.125 -3.618 6.923 1.00 88.00 72 LEU A N 1
ATOM 565 C CA . LEU A 1 72 ? -1.412 -3.854 8.332 1.00 88.00 72 LEU A CA 1
ATOM 566 C C . LEU A 1 72 ? -2.160 -2.645 8.891 1.00 88.00 72 LEU A C 1
ATOM 568 O O . LEU A 1 72 ? -1.759 -1.508 8.648 1.00 88.00 72 LEU A O 1
ATOM 572 N N . LEU A 1 73 ? -3.210 -2.897 9.662 1.00 84.69 73 LEU A N 1
ATOM 573 C CA . LEU A 1 73 ? -3.911 -1.886 10.445 1.00 84.69 73 LEU A CA 1
ATOM 574 C C . LEU A 1 73 ? -3.595 -2.169 11.911 1.00 84.69 73 LEU A C 1
ATOM 576 O O . LEU A 1 73 ? -4.009 -3.195 12.442 1.00 84.69 73 LEU A O 1
ATOM 580 N N . HIS A 1 74 ? -2.793 -1.310 12.533 1.00 81.50 74 HIS A N 1
ATOM 581 C CA . HIS A 1 74 ? -2.416 -1.439 13.936 1.00 81.50 74 HIS A CA 1
ATOM 582 C C . HIS A 1 74 ? -3.250 -0.487 14.789 1.00 81.50 74 HIS A C 1
ATOM 584 O O . HIS A 1 74 ? -3.176 0.725 14.612 1.00 81.50 74 HIS A O 1
ATOM 590 N N . GLU A 1 75 ? -4.024 -1.026 15.719 1.00 81.69 75 GLU A N 1
ATOM 591 C CA . GLU A 1 75 ? -4.709 -0.242 16.743 1.00 81.69 75 GLU A CA 1
ATOM 592 C C . GLU A 1 75 ? -3.756 -0.033 17.928 1.00 81.69 75 GLU A C 1
ATOM 594 O O . GLU A 1 75 ? -3.310 -1.022 18.508 1.00 81.69 75 GLU A O 1
ATOM 599 N N . PRO A 1 76 ? -3.371 1.212 18.261 1.00 73.25 76 PRO A N 1
ATOM 600 C CA . PRO A 1 76 ? -2.384 1.460 19.309 1.00 73.25 76 PRO A CA 1
ATOM 601 C C . PRO A 1 76 ? -2.960 1.412 20.732 1.00 73.25 76 PRO A C 1
ATOM 603 O O . PRO A 1 76 ? -2.183 1.432 21.682 1.00 73.25 76 PRO A O 1
ATOM 606 N N . GLU A 1 77 ? -4.288 1.402 20.885 1.00 73.25 77 GLU A N 1
ATOM 607 C CA . GLU A 1 77 ? -4.976 1.530 22.181 1.00 73.25 77 GLU A CA 1
ATOM 608 C C . GLU A 1 77 ? -5.562 0.212 22.731 1.00 73.25 77 GLU A C 1
ATOM 610 O O . GLU A 1 77 ? -6.137 0.232 23.820 1.00 73.25 7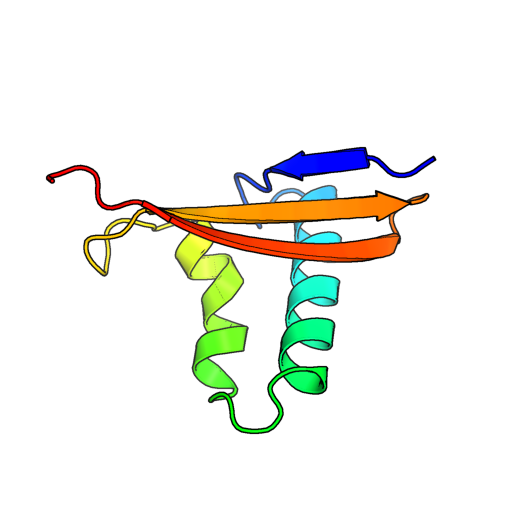7 GLU A O 1
ATOM 615 N N . ILE A 1 78 ? -5.408 -0.918 22.023 1.00 59.34 78 ILE A N 1
ATOM 616 C CA . ILE A 1 78 ? -5.836 -2.259 22.481 1.00 59.34 78 ILE A CA 1
ATOM 617 C C . ILE A 1 78 ? -4.638 -3.111 22.901 1.00 59.34 78 ILE A C 1
ATOM 619 O O . ILE A 1 78 ? -3.626 -3.121 22.164 1.00 59.34 78 ILE A O 1
#

Sequence (78 aa):
MFRIRRVHEAQLAGNRSAVEQVQAMLREVFPLARAKEIDELPGQLVNALGKGFQTLLYVAERRHQVIGVALLLHEPEI

pLDDT: mean 84.07, std 10.27, range [55.25, 95.5]

Secondary structure (DSSP, 8-state):
--EEEEE--TTSHHHHHHHHHHHHHHHHH-TTS-HHHHHTHHHHHH-TTTTSSEEEEEEEEETTEEEEEEEEEE-TT-